Protein AF-A0AAF0CMI6-F1 (afdb_monomer_lite)

Radius of gyration: 10.86 Å; chains: 1; bounding box: 25×19×27 Å

Structure (mmCIF, N/CA/C/O backbone):
data_AF-A0AAF0CMI6-F1
#
_entry.id   AF-A0AAF0CMI6-F1
#
loop_
_atom_site.group_PDB
_atom_site.id
_atom_site.type_symbol
_atom_site.label_atom_id
_atom_site.label_alt_id
_atom_site.label_comp_id
_atom_site.label_asym_id
_atom_site.label_entity_id
_atom_site.label_seq_id
_atom_site.pdbx_PDB_ins_code
_atom_site.Cartn_x
_atom_site.Cartn_y
_atom_site.Cartn_z
_atom_site.occupancy
_atom_site.B_iso_or_equiv
_atom_site.auth_seq_id
_atom_site.auth_comp_id
_atom_site.auth_asym_id
_atom_site.auth_atom_id
_atom_site.pdbx_PDB_model_num
ATOM 1 N N . MET A 1 1 ? 12.377 9.822 -16.306 1.00 53.84 1 MET A N 1
ATOM 2 C CA . MET A 1 1 ? 11.616 8.630 -15.876 1.00 53.84 1 MET A CA 1
ATOM 3 C C . MET A 1 1 ? 10.686 8.258 -17.016 1.00 53.84 1 MET A C 1
ATOM 5 O O . MET A 1 1 ? 10.023 9.169 -17.508 1.00 53.84 1 MET A O 1
ATOM 9 N N . PRO A 1 2 ? 10.685 7.007 -17.504 1.00 53.94 2 PRO A N 1
ATOM 10 C CA . PRO A 1 2 ? 9.689 6.574 -18.481 1.00 53.94 2 PRO A CA 1
ATOM 11 C C . PRO A 1 2 ? 8.273 6.796 -17.915 1.00 53.94 2 PRO A C 1
ATOM 13 O O . PRO A 1 2 ? 8.115 6.843 -16.690 1.00 53.94 2 PRO A O 1
ATOM 16 N N . PRO A 1 3 ? 7.253 6.995 -18.768 1.00 58.84 3 PRO A N 1
ATOM 17 C CA . PRO A 1 3 ? 5.877 7.119 -18.303 1.00 58.84 3 PRO A CA 1
ATOM 18 C C . PRO A 1 3 ? 5.530 5.893 -17.454 1.00 58.84 3 PRO A C 1
ATOM 20 O O . PRO A 1 3 ? 5.737 4.761 -17.885 1.00 58.84 3 PRO A O 1
ATOM 23 N N . ARG A 1 4 ? 5.045 6.130 -16.229 1.00 66.38 4 ARG A N 1
ATOM 24 C CA . ARG A 1 4 ? 4.588 5.067 -15.326 1.00 66.38 4 ARG A CA 1
ATOM 25 C C . ARG A 1 4 ? 3.575 4.207 -16.075 1.00 66.38 4 ARG A C 1
ATOM 27 O O . ARG A 1 4 ? 2.616 4.752 -16.623 1.00 66.38 4 ARG A O 1
ATOM 34 N N . GLU A 1 5 ? 3.794 2.896 -16.108 1.00 83.31 5 GLU A N 1
ATOM 35 C CA . GLU A 1 5 ? 2.905 1.977 -16.813 1.00 83.31 5 GLU A CA 1
ATOM 36 C C . GLU A 1 5 ? 1.470 2.151 -16.285 1.00 83.31 5 GLU A C 1
ATOM 38 O O . GLU A 1 5 ? 1.241 1.984 -15.082 1.00 83.31 5 GLU A O 1
ATOM 43 N N . PRO A 1 6 ? 0.483 2.482 -17.142 1.00 86.94 6 PRO A N 1
ATOM 44 C CA . PRO A 1 6 ? -0.892 2.733 -16.702 1.00 86.94 6 PRO A CA 1
ATOM 45 C C . PRO A 1 6 ? -1.495 1.574 -15.894 1.00 86.94 6 PRO A C 1
ATOM 47 O O . PRO A 1 6 ? -2.331 1.782 -15.016 1.00 86.94 6 PRO A O 1
ATOM 50 N N . VAL A 1 7 ? -1.034 0.350 -16.165 1.00 92.81 7 VAL A N 1
ATOM 51 C CA . VAL A 1 7 ? -1.422 -0.864 -15.441 1.00 92.81 7 VAL A CA 1
ATOM 52 C C . VAL A 1 7 ? -0.956 -0.824 -13.984 1.00 92.81 7 VAL A C 1
ATOM 54 O O . VAL A 1 7 ? -1.758 -1.107 -13.096 1.00 92.81 7 VAL A O 1
ATOM 57 N N . LEU A 1 8 ? 0.293 -0.425 -13.721 1.00 91.88 8 LEU A N 1
ATOM 58 C CA . LEU A 1 8 ? 0.843 -0.353 -12.364 1.00 91.88 8 LEU A CA 1
ATOM 59 C C . LEU A 1 8 ? 0.146 0.722 -11.529 1.00 91.88 8 LEU A C 1
ATOM 61 O O . LEU A 1 8 ? -0.156 0.483 -10.363 1.00 91.88 8 LEU A O 1
ATOM 65 N N . GLN A 1 9 ? -0.188 1.870 -12.127 1.00 92.81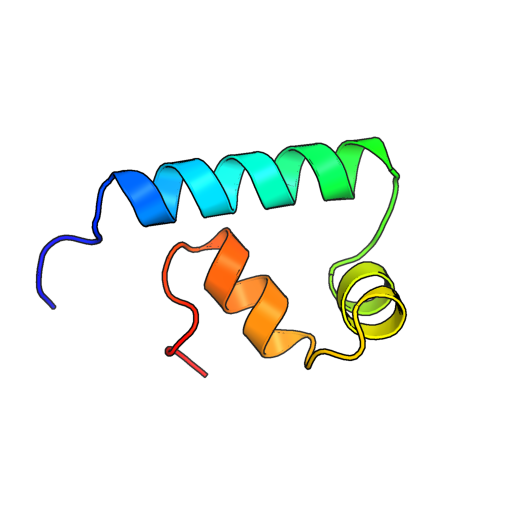 9 GLN A N 1
ATOM 66 C CA . GLN A 1 9 ? -0.962 2.902 -11.429 1.00 92.81 9 GLN A CA 1
ATOM 67 C C . GLN A 1 9 ? -2.363 2.413 -11.058 1.00 92.81 9 GLN A C 1
ATOM 69 O O . GLN A 1 9 ? -2.795 2.576 -9.918 1.00 92.81 9 GLN A O 1
ATOM 74 N N . LYS A 1 10 ? -3.067 1.778 -12.004 1.00 95.75 10 LYS A N 1
ATOM 75 C CA . LYS A 1 10 ? -4.404 1.229 -11.749 1.00 95.75 10 LYS A CA 1
ATOM 76 C C . LYS A 1 10 ? -4.366 0.131 -10.687 1.00 95.75 10 LYS A C 1
ATOM 78 O O . LYS A 1 10 ? -5.253 0.064 -9.841 1.00 95.75 10 LYS A O 1
ATOM 83 N N . PHE A 1 11 ? -3.341 -0.717 -10.715 1.00 95.88 11 PHE A N 1
ATOM 84 C CA . PHE A 1 11 ? -3.134 -1.732 -9.690 1.00 95.88 11 PHE A CA 1
ATOM 85 C C . PHE A 1 11 ? -2.902 -1.101 -8.312 1.00 95.88 11 PHE A C 1
ATOM 87 O O . PHE A 1 11 ? -3.618 -1.440 -7.372 1.00 95.88 11 PHE A O 1
ATOM 94 N N . GLY A 1 12 ? -1.978 -0.142 -8.207 1.00 96.56 12 GLY A N 1
ATOM 95 C CA . GLY A 1 12 ? -1.690 0.575 -6.964 1.00 96.56 12 GLY A CA 1
ATOM 96 C C . GLY A 1 12 ? -2.914 1.263 -6.363 1.00 96.56 12 GLY A C 1
ATOM 97 O O . GLY A 1 12 ? -3.171 1.131 -5.166 1.00 96.56 12 GLY A O 1
ATOM 98 N N . HIS A 1 13 ? -3.724 1.911 -7.208 1.00 97.62 13 HIS A N 1
ATOM 99 C CA . HIS A 1 13 ? -5.001 2.507 -6.805 1.00 97.62 13 HIS A CA 1
ATOM 100 C C . HIS A 1 13 ? -5.950 1.466 -6.201 1.00 97.62 13 HIS A C 1
ATOM 102 O O . HIS A 1 13 ? -6.447 1.649 -5.093 1.00 97.62 13 HIS A O 1
ATOM 108 N N . ASN A 1 14 ? -6.148 0.333 -6.881 1.00 98.25 14 ASN A N 1
ATOM 109 C CA . ASN A 1 14 ? -7.031 -0.732 -6.399 1.00 98.25 14 ASN A CA 1
ATOM 110 C C . ASN A 1 14 ? -6.544 -1.355 -5.078 1.00 98.25 14 ASN A C 1
ATOM 112 O O . ASN A 1 14 ? -7.360 -1.723 -4.231 1.00 98.25 14 ASN A O 1
ATOM 116 N N . VAL A 1 15 ? -5.225 -1.502 -4.904 1.00 98.19 15 VAL A N 1
ATOM 117 C CA . VAL A 1 15 ? -4.624 -1.982 -3.648 1.00 98.19 15 VAL A CA 1
ATOM 118 C C . VAL A 1 15 ? -4.945 -1.011 -2.516 1.00 98.19 15 VAL A C 1
ATOM 120 O O . VAL A 1 15 ? -5.441 -1.442 -1.474 1.00 98.19 15 VAL A O 1
ATOM 123 N N . ARG A 1 16 ? -4.739 0.292 -2.746 1.00 98.50 16 ARG A N 1
ATOM 124 C CA . ARG A 1 16 ? -5.048 1.342 -1.773 1.00 98.50 16 ARG A CA 1
ATOM 125 C C . ARG A 1 16 ? -6.520 1.327 -1.367 1.00 98.50 16 ARG A C 1
ATOM 127 O O . ARG A 1 16 ? -6.811 1.294 -0.174 1.00 98.50 16 ARG A O 1
ATOM 134 N N . GLU A 1 17 ? -7.434 1.302 -2.336 1.00 98.69 17 GLU A N 1
ATOM 135 C CA . GLU A 1 17 ? -8.877 1.292 -2.064 1.00 98.69 17 GLU A CA 1
ATOM 136 C C . GLU A 1 17 ? -9.294 0.084 -1.222 1.00 98.69 17 GLU A C 1
ATOM 138 O O . GLU A 1 17 ? -10.019 0.228 -0.239 1.00 98.69 17 GLU A O 1
ATOM 143 N N . LYS A 1 18 ? -8.807 -1.117 -1.559 1.00 98.62 18 LYS A N 1
ATOM 144 C CA . LYS A 1 18 ? -9.115 -2.330 -0.788 1.00 98.62 18 LYS A CA 1
ATOM 145 C C . LYS A 1 18 ? -8.518 -2.286 0.615 1.00 98.62 18 LYS A C 1
ATOM 147 O O . LYS A 1 18 ? -9.181 -2.705 1.560 1.00 98.62 18 LYS A O 1
ATOM 152 N N . ARG A 1 19 ? -7.292 -1.777 0.764 1.00 98.56 19 ARG A N 1
ATOM 153 C CA . ARG A 1 19 ? -6.647 -1.623 2.071 1.00 98.56 19 ARG A CA 1
ATOM 154 C C . ARG A 1 19 ? -7.450 -0.682 2.972 1.00 98.56 19 ARG A C 1
ATOM 156 O O . ARG A 1 19 ? -7.712 -1.021 4.123 1.00 98.56 19 ARG A O 1
ATOM 163 N N . GLU A 1 20 ? -7.847 0.476 2.448 1.00 98.50 20 GLU A N 1
ATOM 164 C CA . GLU A 1 20 ? -8.636 1.471 3.183 1.00 98.50 20 GLU A CA 1
ATOM 165 C C . GLU A 1 20 ? -10.040 0.947 3.518 1.00 98.50 20 GLU A C 1
ATOM 167 O O . GLU A 1 20 ? -10.489 1.115 4.649 1.00 98.50 20 GLU A O 1
ATOM 172 N N . ALA A 1 21 ? -10.692 0.224 2.601 1.00 98.62 21 ALA A N 1
ATOM 173 C CA . ALA A 1 21 ? -11.980 -0.429 2.858 1.00 98.62 21 ALA A CA 1
ATOM 174 C C . ALA A 1 21 ? -11.916 -1.495 3.970 1.00 98.62 21 ALA A C 1
ATOM 176 O O . ALA A 1 21 ? -12.913 -1.743 4.645 1.00 98.62 21 ALA A O 1
ATOM 177 N N . LEU A 1 22 ? -10.747 -2.108 4.181 1.00 98.19 22 LEU A N 1
ATOM 178 C CA . LEU A 1 22 ? -10.480 -3.035 5.285 1.00 98.19 22 LEU A CA 1
ATOM 179 C C . LEU A 1 22 ? -10.025 -2.327 6.575 1.00 98.19 22 LEU A C 1
ATOM 181 O O . LEU A 1 22 ? -9.755 -2.996 7.570 1.00 98.19 22 LEU A O 1
ATOM 185 N N . GLY A 1 23 ? -9.907 -0.994 6.577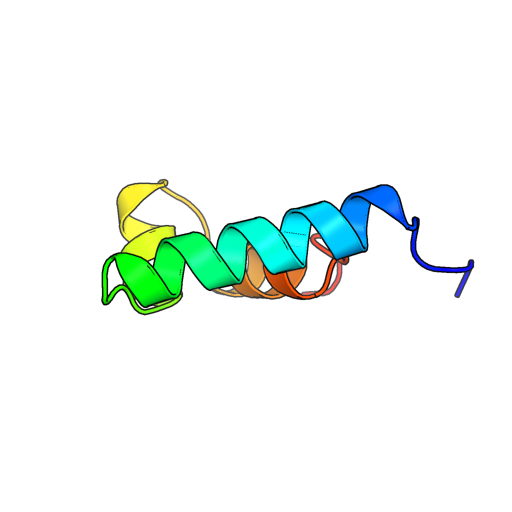 1.00 98.38 23 GLY A N 1
ATOM 186 C CA . GLY A 1 23 ? -9.434 -0.219 7.728 1.00 98.38 23 GLY A CA 1
ATOM 187 C C . GLY A 1 23 ? -7.953 -0.432 8.060 1.00 98.38 23 GLY A C 1
ATOM 188 O O . GLY A 1 23 ? -7.525 -0.145 9.176 1.00 98.38 23 GLY A O 1
ATOM 189 N N . LEU A 1 24 ? -7.162 -0.949 7.117 1.00 98.56 24 LEU A N 1
ATOM 190 C CA . LEU A 1 24 ? -5.757 -1.276 7.343 1.00 98.56 24 LEU A CA 1
ATOM 191 C C . LEU A 1 24 ? -4.850 -0.070 7.061 1.00 98.56 24 LEU A C 1
ATOM 193 O O . LEU A 1 24 ? -4.996 0.630 6.055 1.00 98.56 24 LEU A O 1
ATOM 197 N N . SER A 1 25 ? -3.841 0.138 7.907 1.00 98.62 25 SER A N 1
ATOM 198 C CA . SER A 1 25 ? -2.700 0.993 7.564 1.00 98.62 25 SER A CA 1
ATOM 199 C C . SER A 1 25 ? -1.779 0.280 6.564 1.00 98.62 25 SER A C 1
ATOM 201 O O . SER A 1 25 ? -1.853 -0.939 6.391 1.00 98.62 25 SER A O 1
ATOM 203 N N . GLN A 1 26 ? -0.884 1.024 5.902 1.00 98.44 26 GLN A N 1
ATOM 204 C CA . GLN A 1 26 ? 0.153 0.411 5.057 1.00 98.44 26 GLN A CA 1
ATOM 205 C C . GLN A 1 26 ? 1.026 -0.566 5.858 1.00 98.44 26 GLN A C 1
ATOM 207 O O . GLN A 1 26 ? 1.381 -1.613 5.336 1.00 98.44 26 GLN A O 1
ATOM 212 N N . GLU A 1 27 ? 1.324 -0.257 7.125 1.00 98.44 27 GLU A N 1
ATOM 213 C CA . GLU A 1 27 ? 2.063 -1.140 8.043 1.00 98.44 27 GLU A CA 1
ATOM 214 C C . GLU A 1 27 ? 1.303 -2.428 8.338 1.00 98.44 27 GLU A C 1
ATOM 216 O O . GLU A 1 27 ? 1.888 -3.504 8.289 1.00 98.44 27 GLU A O 1
ATOM 221 N N . ALA A 1 28 ? -0.003 -2.335 8.597 1.00 98.56 28 ALA A N 1
ATOM 222 C CA . ALA A 1 28 ? -0.826 -3.504 8.875 1.00 98.56 28 ALA A CA 1
ATOM 223 C C . ALA A 1 28 ? -0.927 -4.427 7.651 1.00 98.56 28 ALA A C 1
ATOM 225 O O . ALA A 1 28 ? -0.810 -5.643 7.790 1.00 98.56 28 ALA A O 1
ATOM 226 N N . LEU A 1 29 ? -1.087 -3.857 6.449 1.00 98.50 29 LEU A N 1
ATOM 227 C CA . LEU A 1 29 ? -1.060 -4.634 5.208 1.00 98.50 29 LEU A CA 1
ATOM 228 C C . LEU A 1 29 ? 0.320 -5.254 4.960 1.00 98.50 29 LEU A C 1
ATOM 230 O O . LEU A 1 29 ? 0.400 -6.422 4.601 1.00 98.50 29 LEU A O 1
ATOM 234 N N . ALA A 1 30 ? 1.392 -4.488 5.167 1.00 98.25 30 ALA A N 1
ATOM 235 C CA . ALA A 1 30 ? 2.762 -4.960 4.999 1.00 98.25 30 ALA A CA 1
ATOM 236 C C . ALA A 1 30 ? 3.056 -6.144 5.927 1.00 98.25 30 ALA A C 1
ATOM 238 O O . ALA A 1 30 ? 3.508 -7.186 5.468 1.00 98.25 30 ALA A O 1
ATOM 239 N N . HIS A 1 31 ? 2.692 -6.024 7.205 1.00 98.31 31 HIS A N 1
ATOM 240 C CA . HIS A 1 31 ? 2.824 -7.095 8.186 1.00 98.31 31 HIS A CA 1
ATOM 241 C C . HIS A 1 31 ? 2.010 -8.337 7.796 1.00 98.31 31 HIS A C 1
ATOM 243 O O . HIS A 1 31 ? 2.529 -9.446 7.837 1.00 98.31 31 HIS A O 1
ATOM 249 N N . ALA A 1 32 ? 0.748 -8.167 7.384 1.00 97.94 32 ALA A N 1
ATOM 250 C CA . ALA A 1 32 ? -0.105 -9.281 6.964 1.00 97.94 32 ALA A CA 1
ATOM 251 C C . ALA A 1 32 ? 0.384 -9.979 5.681 1.00 97.94 32 ALA A C 1
ATOM 253 O O . ALA A 1 32 ? 0.073 -11.148 5.471 1.00 97.94 32 ALA A O 1
ATOM 254 N N . ALA A 1 33 ? 1.113 -9.261 4.825 1.00 96.94 33 ALA A N 1
ATOM 255 C CA . ALA A 1 33 ? 1.656 -9.767 3.569 1.00 96.94 33 ALA A CA 1
ATOM 256 C C . ALA A 1 33 ? 3.131 -10.199 3.662 1.00 96.94 33 ALA A C 1
ATOM 258 O O . ALA A 1 33 ? 3.689 -10.597 2.644 1.00 96.94 33 ALA A O 1
ATOM 259 N N . GLU A 1 34 ? 3.759 -10.100 4.840 1.00 97.81 34 GLU A N 1
ATOM 260 C CA . GLU A 1 34 ? 5.195 -10.351 5.048 1.00 97.81 34 GLU A CA 1
ATOM 261 C C . GLU A 1 34 ? 6.098 -9.498 4.129 1.00 97.81 34 GLU A C 1
ATOM 263 O O . GLU A 1 34 ? 7.107 -9.952 3.591 1.00 97.81 34 GLU A O 1
ATOM 268 N N . LEU A 1 35 ? 5.723 -8.229 3.945 1.00 96.06 35 LEU A N 1
ATOM 269 C CA . LEU A 1 35 ? 6.422 -7.250 3.111 1.00 96.06 35 LEU A CA 1
ATOM 270 C C . LEU A 1 35 ? 6.918 -6.062 3.938 1.00 96.06 35 LEU A C 1
ATOM 272 O O . LEU A 1 35 ? 6.419 -5.776 5.026 1.00 96.06 35 LEU A O 1
ATOM 276 N N . ASP A 1 36 ? 7.865 -5.309 3.379 1.00 95.94 36 ASP A N 1
ATOM 277 C CA . ASP A 1 36 ? 8.236 -4.009 3.931 1.00 95.94 36 ASP A CA 1
ATOM 278 C C . ASP A 1 36 ? 7.140 -2.965 3.642 1.00 95.94 36 ASP A C 1
ATOM 280 O O . ASP A 1 36 ? 6.573 -2.896 2.545 1.00 95.94 36 ASP A O 1
ATOM 284 N N . ARG A 1 37 ? 6.854 -2.100 4.619 1.00 96.19 37 ARG A N 1
ATOM 285 C CA . ARG A 1 37 ? 5.884 -1.000 4.487 1.00 96.19 37 ARG A CA 1
ATOM 286 C C . ARG A 1 37 ? 6.197 -0.085 3.298 1.00 96.19 37 ARG A C 1
ATOM 288 O O . ARG A 1 37 ? 5.278 0.393 2.630 1.00 96.19 37 ARG A O 1
ATOM 295 N N . THR A 1 38 ? 7.474 0.183 3.033 1.00 95.38 38 THR A N 1
ATOM 296 C CA . THR A 1 38 ? 7.919 1.014 1.903 1.00 95.38 38 THR A CA 1
ATOM 297 C C . THR A 1 38 ? 7.547 0.385 0.566 1.00 95.38 38 THR A C 1
ATOM 299 O O . THR A 1 38 ? 7.116 1.109 -0.333 1.00 95.38 38 THR A O 1
ATOM 302 N N . TYR A 1 39 ? 7.585 -0.947 0.471 1.00 95.44 39 TYR A N 1
ATOM 303 C CA . TYR A 1 39 ? 7.172 -1.692 -0.713 1.00 95.44 39 TYR A CA 1
ATOM 304 C C . TYR A 1 39 ? 5.664 -1.570 -0.962 1.00 95.44 39 TYR A C 1
ATOM 306 O O . TYR A 1 39 ? 5.252 -1.290 -2.086 1.00 95.44 39 TYR A O 1
ATOM 314 N N . ILE A 1 40 ? 4.835 -1.652 0.090 1.00 97.06 40 ILE A N 1
ATOM 315 C CA . ILE A 1 40 ? 3.39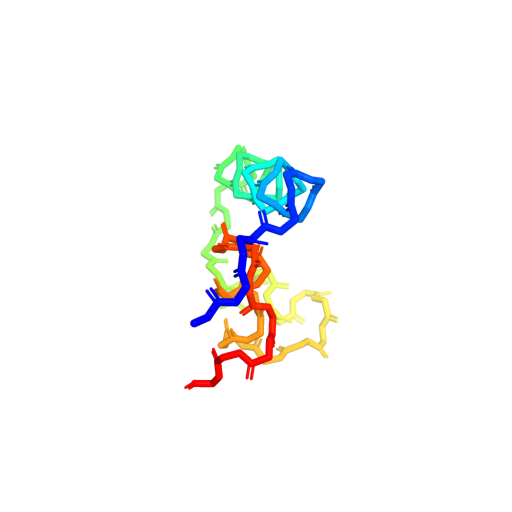5 -1.349 -0.010 1.00 97.06 40 ILE A CA 1
ATOM 316 C C . ILE A 1 40 ? 3.174 0.083 -0.509 1.00 97.06 40 ILE A C 1
ATOM 318 O O . ILE A 1 40 ? 2.386 0.309 -1.426 1.00 97.06 40 ILE A O 1
ATOM 322 N N . GLY A 1 41 ? 3.904 1.054 0.044 1.00 95.69 41 GLY A N 1
ATOM 323 C CA . GLY A 1 41 ? 3.836 2.438 -0.420 1.00 95.69 41 GLY A CA 1
ATOM 324 C C . GLY A 1 41 ? 4.229 2.588 -1.894 1.00 95.69 41 GLY A C 1
ATOM 325 O O . GLY A 1 41 ? 3.587 3.344 -2.621 1.00 95.69 41 GLY A O 1
ATOM 326 N N . GLY A 1 42 ? 5.260 1.871 -2.341 1.00 95.06 42 GLY A N 1
ATOM 327 C CA . GLY A 1 42 ? 5.685 1.835 -3.736 1.00 95.06 42 GLY A CA 1
ATOM 328 C C . GLY A 1 42 ? 4.616 1.242 -4.653 1.00 95.06 42 GLY A C 1
ATOM 329 O O . GLY A 1 42 ? 4.261 1.864 -5.653 1.00 95.06 42 GLY A O 1
ATOM 330 N N . ILE A 1 43 ? 4.019 0.107 -4.272 1.00 95.25 43 ILE A N 1
ATOM 331 C CA . ILE A 1 43 ? 2.892 -0.507 -4.993 1.00 95.25 43 ILE A CA 1
ATOM 332 C C . ILE A 1 43 ? 1.748 0.492 -5.160 1.00 95.25 43 ILE A C 1
ATOM 334 O O . ILE A 1 43 ? 1.280 0.695 -6.277 1.00 95.25 43 ILE A O 1
ATOM 338 N N . GLU A 1 44 ? 1.320 1.152 -4.082 1.00 96.44 44 GLU A N 1
ATOM 339 C CA . GLU A 1 44 ? 0.195 2.095 -4.124 1.00 96.44 44 GLU A CA 1
ATOM 340 C C . GLU A 1 44 ? 0.460 3.317 -5.013 1.00 96.44 44 GLU A C 1
ATOM 342 O O . GLU A 1 44 ? -0.477 3.901 -5.553 1.00 96.44 44 GLU A O 1
ATOM 347 N N . ARG A 1 45 ? 1.732 3.692 -5.203 1.00 94.31 45 ARG A N 1
ATOM 348 C CA . ARG A 1 45 ? 2.154 4.752 -6.135 1.00 94.31 45 ARG A CA 1
ATOM 349 C C . ARG A 1 45 ? 2.343 4.260 -7.575 1.00 94.31 45 ARG A C 1
ATOM 351 O O . ARG A 1 45 ? 2.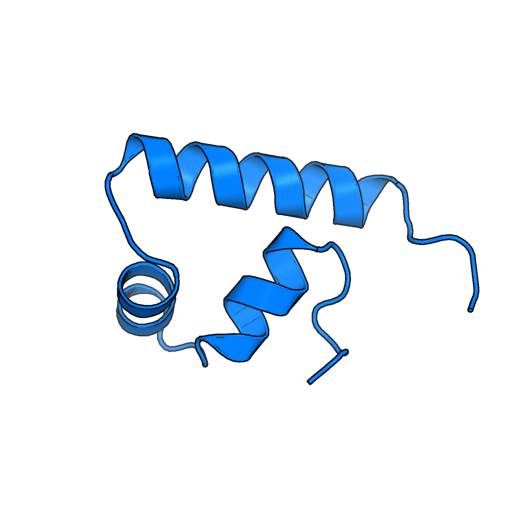556 5.083 -8.468 1.00 94.31 45 ARG A O 1
ATOM 358 N N . GLY A 1 46 ? 2.291 2.948 -7.807 1.00 92.62 46 GLY A N 1
ATOM 359 C CA . GLY A 1 46 ? 2.655 2.327 -9.080 1.00 92.62 46 GLY A CA 1
ATOM 360 C C . GLY A 1 46 ? 4.162 2.366 -9.363 1.00 92.62 46 GLY A C 1
ATOM 361 O O . GLY A 1 46 ? 4.552 2.385 -10.527 1.00 92.62 46 GLY A O 1
ATOM 362 N N . ASP A 1 47 ? 4.992 2.427 -8.317 1.00 88.94 47 ASP A N 1
ATOM 363 C CA . ASP A 1 47 ? 6.458 2.410 -8.383 1.00 88.94 47 ASP A CA 1
ATOM 364 C C . ASP A 1 47 ? 7.058 1.610 -7.200 1.00 88.94 47 ASP A C 1
ATOM 366 O O . ASP A 1 47 ? 7.536 2.186 -6.218 1.00 88.94 47 ASP A O 1
ATOM 370 N N . PRO A 1 48 ? 6.988 0.265 -7.242 1.00 75.88 48 PRO A N 1
ATOM 371 C CA . PRO A 1 48 ? 7.440 -0.612 -6.156 1.00 75.88 48 PRO A CA 1
ATOM 372 C C . PRO A 1 48 ? 8.966 -0.647 -5.966 1.00 75.88 48 PRO A C 1
ATOM 374 O O . PRO A 1 48 ? 9.439 -1.205 -4.980 1.00 75.88 48 PRO A O 1
ATOM 377 N N . HIS A 1 49 ? 9.740 -0.072 -6.890 1.00 76.25 49 HIS A N 1
ATOM 378 C CA . HIS A 1 49 ? 11.206 -0.057 -6.836 1.00 76.25 49 HIS A CA 1
A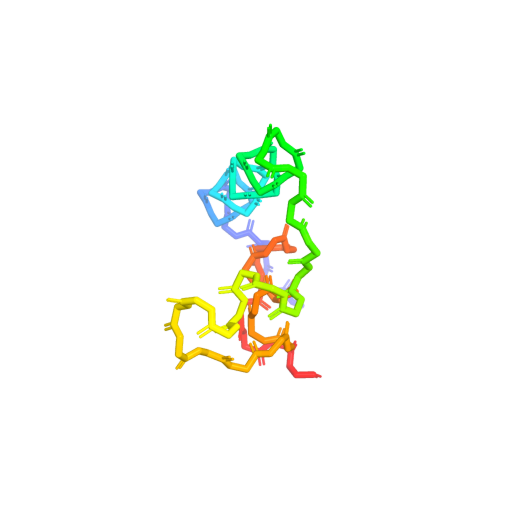TOM 379 C C . HIS A 1 49 ? 11.775 1.245 -6.264 1.00 76.25 49 HIS A C 1
ATOM 381 O O . HIS A 1 49 ? 12.977 1.329 -6.009 1.00 76.25 49 HIS A O 1
ATOM 387 N N . GLN A 1 50 ? 10.930 2.253 -6.050 1.00 62.38 50 GLN A N 1
ATOM 388 C CA . GLN A 1 50 ? 11.331 3.510 -5.442 1.00 62.38 50 GLN A CA 1
ATOM 389 C C . GLN A 1 50 ? 11.238 3.392 -3.913 1.00 62.38 50 GLN A C 1
ATOM 391 O O . GLN A 1 50 ? 10.172 3.618 -3.326 1.00 62.38 50 GLN A O 1
ATOM 396 N N . LEU A 1 51 ? 12.363 2.982 -3.312 1.00 53.62 51 LEU A N 1
ATOM 397 C CA . LEU A 1 51 ? 12.617 3.030 -1.866 1.00 53.62 51 LEU A CA 1
ATOM 398 C C . LEU A 1 51 ? 12.658 4.480 -1.367 1.00 53.62 51 LEU A C 1
ATOM 400 O O . LEU A 1 51 ? 13.310 5.314 -2.038 1.00 53.62 51 LEU A O 1
#

Sequence (51 aa):
MPPREPVLQKFGHNVREKREALGLSQEALAHAAELDRTYIGGIERGDPHQL

Secondary structure (DSSP, 8-state):
-PPPPHHHHHHHHHHHHHHHHTT--HHHHHHHTT--HHHHHHHHHT-TT--

Organism: NCBI:txid2909285

InterPro domains:
  IPR001387 Cro/C1-type, helix-turn-helix domain [PF01381] (15-47)
  IPR001387 Cro/C1-type, helix-turn-helix domain [PS50943] (15-46)
  IPR001387 Cro/C1-type, helix-turn-helix domain [cd00093] (12-46)
  IPR010982 Lambda repressor-like, DNA-binding domain superfamily [G3DSA:1.10.260.40] (4-50)
  IPR010982 Lambda repressor-li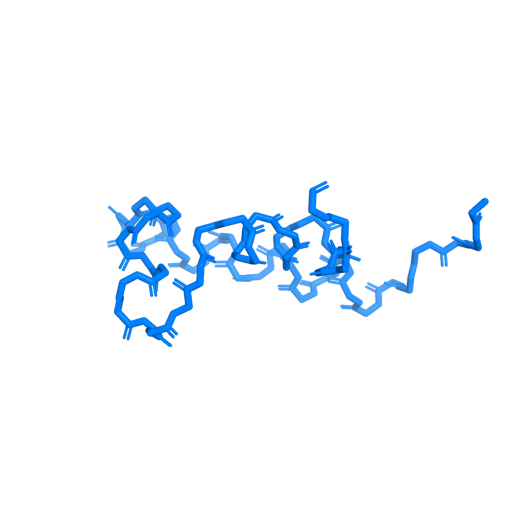ke, DNA-binding domain superfamily [SSF47413] (5-47)

Foldseek 3Di:
DPPQDPVLQVQLCVLVVVCVVVVHDLVRVCVVVVHDSLQNVCSNRSHSPPD

pLDDT: mean 90.86, std 13.02, range [53.62, 98.69]